Protein AF-A0A9X2ULJ0-F1 (afdb_monomer_lite)

Organism: NCBI:txid146919

Sequence (115 aa):
MASSVPSDTSVLFETDHGSAERTTQGRVRLRFEDTSWILASSDVPGLRDTTRSLASEVYHCERDCRWQLRVDGHPTVVLDSDEVLRLDALLDGAVTMLELDAILDGASISRPVVA

Structure (mmCIF, N/CA/C/O backbone):
data_AF-A0A9X2ULJ0-F1
#
_entry.id   AF-A0A9X2ULJ0-F1
#
loop_
_atom_site.group_PDB
_atom_site.id
_atom_site.type_symbol
_atom_site.label_atom_id
_atom_site.label_alt_id
_atom_site.label_comp_id
_atom_site.label_asym_id
_atom_site.label_entity_id
_atom_site.label_seq_id
_atom_site.pdbx_PDB_ins_code
_atom_site.Cartn_x
_atom_site.Cartn_y
_atom_site.Cartn_z
_atom_site.occupancy
_atom_site.B_iso_or_equiv
_atom_site.auth_seq_id
_atom_site.auth_comp_id
_atom_site.auth_asym_id
_atom_site.auth_atom_id
_atom_site.pdbx_PDB_model_num
ATOM 1 N N . MET A 1 1 ? -37.008 -11.023 5.855 1.00 38.50 1 MET A N 1
ATOM 2 C CA . MET A 1 1 ? -36.092 -10.170 6.635 1.00 38.50 1 MET A CA 1
ATOM 3 C C . MET A 1 1 ? -34.685 -10.474 6.164 1.00 38.50 1 MET A C 1
ATOM 5 O O . MET A 1 1 ? -34.201 -11.563 6.428 1.00 38.50 1 MET A O 1
ATOM 9 N N . ALA A 1 2 ? -34.087 -9.573 5.394 1.00 41.22 2 ALA A N 1
ATOM 10 C CA . ALA A 1 2 ? -32.661 -9.597 5.104 1.00 41.22 2 ALA A CA 1
ATOM 11 C C . ALA A 1 2 ? -32.093 -8.371 5.815 1.00 41.22 2 ALA A C 1
ATOM 13 O O . ALA A 1 2 ? -32.262 -7.250 5.344 1.00 41.22 2 ALA A O 1
ATOM 14 N N . SER A 1 3 ? -31.547 -8.570 7.014 1.00 35.75 3 SER A N 1
ATOM 15 C CA . SER A 1 3 ? -30.729 -7.542 7.646 1.00 35.75 3 SER A CA 1
ATOM 16 C C . SER A 1 3 ? -29.418 -7.513 6.881 1.00 35.75 3 SER A C 1
ATOM 18 O O . SER A 1 3 ? -28.553 -8.361 7.091 1.00 35.75 3 SER A O 1
ATOM 20 N N . SER A 1 4 ? -29.303 -6.571 5.952 1.00 39.91 4 SER A N 1
ATOM 21 C CA . SER A 1 4 ? -28.022 -6.167 5.392 1.00 39.91 4 SER A CA 1
ATOM 22 C C . SER A 1 4 ? -27.222 -5.563 6.542 1.00 39.91 4 SER A C 1
ATOM 24 O O . SER A 1 4 ? -27.424 -4.407 6.900 1.00 39.91 4 SER A O 1
ATOM 26 N N . VAL A 1 5 ? -26.382 -6.365 7.195 1.00 46.91 5 VAL A N 1
ATOM 27 C CA . VAL A 1 5 ? -25.322 -5.817 8.043 1.00 46.91 5 VAL A CA 1
ATOM 28 C C . VAL A 1 5 ? -24.433 -5.041 7.074 1.00 46.91 5 VAL A C 1
ATOM 30 O O . VAL A 1 5 ? -23.960 -5.661 6.112 1.00 46.91 5 VAL A O 1
ATOM 33 N N . PRO A 1 6 ? -24.251 -3.720 7.235 1.00 46.12 6 PRO A N 1
ATOM 34 C CA . PRO A 1 6 ? -23.300 -3.023 6.401 1.00 46.12 6 PRO A CA 1
ATOM 35 C C . PRO A 1 6 ? -21.963 -3.715 6.639 1.00 46.12 6 PRO A C 1
ATOM 37 O O . PRO A 1 6 ? -21.503 -3.869 7.772 1.00 46.12 6 PRO A O 1
ATOM 40 N N . SER A 1 7 ? -21.388 -4.262 5.573 1.00 46.41 7 SER A N 1
ATOM 41 C CA . SER A 1 7 ? -19.997 -4.683 5.613 1.00 46.41 7 SER A CA 1
ATOM 42 C C . SER A 1 7 ? -19.203 -3.385 5.634 1.00 46.41 7 SER A C 1
ATOM 44 O O . SER A 1 7 ? -18.786 -2.915 4.585 1.00 46.41 7 SER A O 1
ATOM 46 N N . ASP A 1 8 ? -19.108 -2.758 6.811 1.00 54.53 8 ASP A N 1
ATOM 47 C CA . ASP A 1 8 ? -18.423 -1.485 7.041 1.00 54.53 8 ASP A CA 1
ATOM 48 C C . ASP A 1 8 ? -16.910 -1.710 6.941 1.00 54.53 8 ASP A C 1
ATOM 50 O O . ASP A 1 8 ? -16.157 -1.654 7.913 1.00 54.53 8 ASP A O 1
ATOM 54 N N . THR A 1 9 ? -16.451 -2.044 5.740 1.00 63.72 9 THR A N 1
ATOM 55 C CA . THR A 1 9 ? -15.079 -1.800 5.330 1.00 63.72 9 THR A CA 1
ATOM 56 C C . THR A 1 9 ? -14.993 -0.334 4.944 1.00 63.72 9 THR A C 1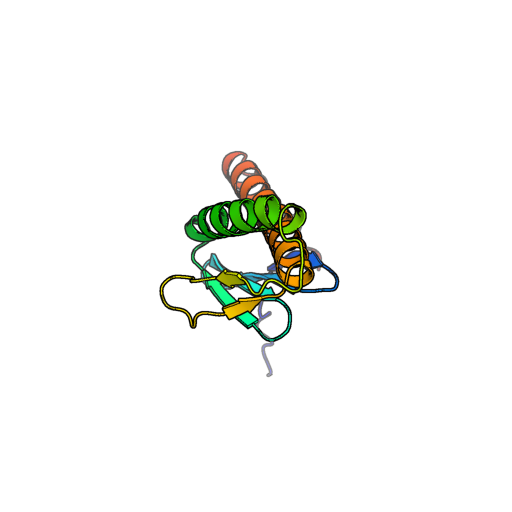
ATOM 58 O O . THR A 1 9 ? -15.531 0.073 3.917 1.00 63.72 9 THR A O 1
ATOM 61 N N . SER A 1 10 ? -14.364 0.471 5.797 1.00 83.56 10 SER A N 1
ATOM 62 C CA . SER A 1 10 ? -14.136 1.887 5.516 1.00 83.56 10 SER A CA 1
ATOM 63 C C . SER A 1 10 ? -12.880 2.014 4.663 1.00 83.56 10 SER A C 1
ATOM 65 O O . SER A 1 10 ? -11.797 1.605 5.089 1.00 83.56 10 SER A O 1
ATOM 67 N N . VAL A 1 11 ? -13.025 2.548 3.451 1.00 90.12 11 VAL A N 1
ATOM 68 C CA . VAL A 1 11 ? -11.882 2.872 2.593 1.00 90.12 11 VAL A CA 1
ATOM 69 C C . VAL A 1 11 ? -11.052 3.945 3.299 1.00 90.12 11 VAL A C 1
ATOM 71 O O . VAL A 1 11 ? -11.567 5.005 3.649 1.00 90.12 11 VAL A O 1
ATOM 74 N N . LEU A 1 12 ? -9.778 3.643 3.546 1.00 91.75 12 LEU A N 1
ATOM 75 C CA . LEU A 1 12 ? -8.810 4.596 4.083 1.00 91.75 12 LEU A CA 1
ATOM 76 C C . LEU A 1 12 ? -8.259 5.452 2.950 1.00 91.75 12 LEU A C 1
ATOM 78 O O . LEU A 1 12 ? -8.237 6.671 3.058 1.00 91.75 12 LEU A O 1
ATOM 82 N N . PHE A 1 13 ? -7.820 4.806 1.874 1.00 96.06 13 PHE A N 1
ATOM 83 C CA . PHE A 1 13 ? -7.201 5.455 0.728 1.00 96.06 13 PHE A CA 1
ATOM 84 C C . PHE A 1 13 ? -7.354 4.575 -0.515 1.00 96.06 13 PHE A C 1
ATOM 86 O O . PHE A 1 13 ? -7.365 3.349 -0.403 1.00 96.06 13 PHE A O 1
ATOM 93 N N . GLU A 1 14 ? -7.471 5.186 -1.689 1.00 96.69 14 GLU A N 1
ATOM 94 C CA . GLU A 1 14 ? -7.649 4.483 -2.960 1.00 96.69 14 GLU A CA 1
ATOM 95 C C . GLU A 1 14 ? -6.905 5.218 -4.077 1.00 96.69 14 GLU A C 1
ATOM 97 O O . GLU A 1 14 ? -6.821 6.448 -4.089 1.00 96.69 14 GLU A O 1
ATOM 102 N N . THR A 1 15 ? -6.350 4.442 -5.000 1.00 96.25 15 THR A N 1
ATOM 103 C CA . THR A 1 15 ? -5.709 4.890 -6.236 1.00 96.25 15 THR A CA 1
ATOM 104 C C . THR A 1 15 ? -6.243 4.057 -7.399 1.00 96.25 15 THR A C 1
ATOM 106 O O . THR A 1 15 ? -6.912 3.045 -7.194 1.00 96.25 15 THR A O 1
ATOM 109 N N . ASP A 1 16 ? -5.877 4.417 -8.629 1.00 95.62 16 ASP A N 1
ATOM 110 C CA . ASP A 1 16 ? -6.230 3.629 -9.819 1.00 95.62 16 ASP A CA 1
ATOM 111 C C . ASP A 1 16 ? -5.663 2.190 -9.798 1.00 95.62 16 ASP A C 1
ATOM 113 O O . ASP A 1 16 ? -6.119 1.339 -10.558 1.00 95.62 16 ASP A O 1
ATOM 117 N N . HIS A 1 17 ? -4.681 1.910 -8.931 1.00 95.25 17 HIS A N 1
ATOM 118 C CA . HIS A 1 17 ? -3.941 0.641 -8.877 1.00 95.25 17 HIS A CA 1
ATOM 119 C C . HIS A 1 17 ? -4.198 -0.177 -7.607 1.00 95.25 17 HIS A C 1
ATOM 121 O O . HIS A 1 17 ? -3.680 -1.287 -7.456 1.00 95.25 17 HIS A O 1
ATOM 127 N N . GLY A 1 18 ? -4.971 0.353 -6.660 1.00 97.00 18 GLY A N 1
ATOM 128 C CA . GLY A 1 18 ? -5.215 -0.350 -5.413 1.00 97.00 18 GLY A CA 1
ATOM 129 C C . GLY A 1 18 ? -5.946 0.459 -4.356 1.00 97.00 18 GLY A C 1
ATOM 130 O O . GLY A 1 18 ? -6.191 1.653 -4.493 1.00 97.00 18 GLY A O 1
ATOM 131 N N . SER A 1 19 ? -6.270 -0.215 -3.261 1.00 97.50 19 SER A N 1
ATOM 132 C CA . SER A 1 19 ? -6.996 0.357 -2.135 1.00 97.50 19 SER A CA 1
ATOM 133 C C . SER A 1 19 ? -6.423 -0.116 -0.805 1.00 97.50 19 SER A C 1
ATOM 135 O O . SER A 1 19 ? -5.909 -1.229 -0.668 1.00 97.50 19 SER A O 1
ATOM 137 N N . ALA A 1 20 ? -6.537 0.736 0.206 1.00 96.94 20 ALA A N 1
ATOM 138 C CA . ALA A 1 20 ? -6.350 0.390 1.601 1.00 96.94 20 ALA A CA 1
ATOM 139 C C . ALA A 1 20 ? -7.692 0.554 2.316 1.00 96.94 20 ALA A C 1
ATOM 141 O O . ALA A 1 20 ? -8.259 1.642 2.370 1.00 96.94 20 ALA A O 1
ATOM 142 N N . GLU A 1 21 ? -8.201 -0.530 2.885 1.00 95.62 21 GLU A N 1
ATOM 143 C CA . GLU A 1 21 ? -9.492 -0.577 3.566 1.00 95.62 21 GLU A CA 1
ATOM 144 C C . GLU A 1 21 ? -9.297 -1.012 5.014 1.00 95.62 21 GLU A C 1
ATOM 146 O O . GLU A 1 21 ? -8.599 -1.986 5.307 1.00 95.62 21 GLU A O 1
ATOM 151 N N . ARG A 1 22 ? -9.980 -0.349 5.943 1.00 92.12 22 ARG A N 1
ATOM 152 C CA . ARG A 1 22 ? -10.104 -0.851 7.305 1.00 92.12 22 ARG A CA 1
ATOM 153 C C . ARG A 1 22 ? -11.107 -1.995 7.311 1.00 92.12 22 ARG A C 1
ATOM 155 O O . ARG A 1 22 ? -12.251 -1.847 6.900 1.00 92.12 22 ARG A O 1
ATOM 162 N N . THR A 1 23 ? -10.678 -3.148 7.796 1.00 91.69 23 THR A N 1
ATOM 163 C CA . THR A 1 23 ? -11.551 -4.297 8.038 1.00 91.69 23 THR A CA 1
ATOM 164 C C . THR A 1 23 ? -12.352 -4.105 9.323 1.00 91.69 23 THR A C 1
ATOM 166 O O . THR A 1 23 ? -11.946 -3.368 10.223 1.00 91.69 23 THR A O 1
ATOM 169 N N . THR A 1 24 ? -13.436 -4.863 9.472 1.00 84.50 24 THR A N 1
ATOM 170 C CA . THR A 1 24 ? -14.255 -4.887 10.698 1.00 84.50 24 THR A CA 1
ATOM 171 C C . THR A 1 24 ? -13.479 -5.312 11.950 1.00 84.50 24 THR A C 1
ATOM 173 O O . THR A 1 24 ? -13.899 -5.025 13.065 1.00 84.50 24 THR A O 1
ATOM 176 N N . GLN A 1 25 ? -12.328 -5.971 11.783 1.00 85.56 25 GLN A N 1
ATOM 177 C CA . GLN A 1 25 ? -11.433 -6.380 12.870 1.00 85.56 25 GLN A CA 1
ATOM 178 C C . GLN A 1 25 ? -10.358 -5.327 13.194 1.00 85.56 25 GLN A C 1
ATOM 180 O O . GLN A 1 25 ? -9.422 -5.614 13.936 1.00 85.56 25 GLN A O 1
ATOM 185 N N . GLY A 1 26 ? -10.429 -4.130 12.602 1.00 86.06 26 GLY A N 1
ATOM 186 C CA . GLY A 1 26 ? -9.450 -3.058 12.808 1.00 86.06 26 GLY A CA 1
ATOM 187 C C . GLY A 1 26 ? -8.104 -3.272 12.106 1.00 86.06 26 GLY A C 1
ATOM 188 O O . GLY A 1 26 ? -7.201 -2.455 12.273 1.00 86.06 26 GLY A O 1
ATOM 189 N N . ARG A 1 27 ? -7.971 -4.344 11.312 1.00 94.44 27 ARG A N 1
ATOM 190 C CA . ARG A 1 27 ? -6.831 -4.605 10.417 1.00 94.44 27 ARG A CA 1
ATOM 191 C C . ARG A 1 27 ? -6.974 -3.822 9.118 1.00 94.44 27 ARG A C 1
ATOM 193 O O . ARG A 1 27 ? -8.089 -3.441 8.765 1.00 94.44 27 ARG A O 1
ATOM 200 N N . VAL A 1 28 ? -5.885 -3.668 8.378 1.00 95.81 28 VAL A N 1
ATOM 201 C CA . VAL A 1 28 ? -5.884 -3.039 7.055 1.00 95.81 28 VAL A CA 1
ATOM 202 C C . VAL A 1 28 ? -5.843 -4.121 5.987 1.00 95.81 28 VAL A C 1
ATOM 204 O O . VAL A 1 28 ? -4.923 -4.936 5.956 1.00 95.81 28 VAL A O 1
ATOM 207 N N . ARG A 1 29 ? -6.850 -4.140 5.115 1.00 96.56 29 ARG A N 1
ATOM 208 C CA . ARG A 1 29 ? -6.802 -4.877 3.858 1.00 96.56 29 ARG A CA 1
ATOM 209 C C . ARG A 1 29 ? -6.181 -3.962 2.812 1.00 96.56 29 ARG A C 1
ATOM 211 O O . ARG A 1 29 ? -6.776 -2.953 2.458 1.00 96.56 29 ARG A O 1
ATOM 218 N N . LEU A 1 30 ? -5.008 -4.336 2.327 1.00 96.62 30 LEU A N 1
ATOM 219 C CA . LEU A 1 30 ? -4.353 -3.696 1.196 1.00 96.62 30 LEU A CA 1
ATOM 220 C C . LEU A 1 30 ? -4.649 -4.530 -0.051 1.00 96.62 30 LEU A C 1
ATOM 222 O O . LEU A 1 30 ? -4.437 -5.745 -0.043 1.00 96.62 30 LEU A O 1
ATOM 226 N N . ARG A 1 31 ? -5.173 -3.903 -1.097 1.00 96.69 31 ARG A N 1
ATOM 227 C CA . ARG A 1 31 ? -5.358 -4.491 -2.425 1.00 96.69 31 ARG A CA 1
ATOM 228 C C . ARG A 1 31 ? -4.480 -3.717 -3.389 1.00 96.69 31 ARG A C 1
ATOM 230 O O . ARG A 1 31 ? -4.527 -2.493 -3.389 1.00 96.69 31 ARG A O 1
ATOM 237 N N . PHE A 1 32 ? -3.687 -4.420 -4.177 1.00 96.50 32 PHE A N 1
ATOM 238 C CA . PHE A 1 32 ? -2.797 -3.824 -5.160 1.00 96.50 32 PHE A CA 1
ATOM 239 C C . PHE A 1 32 ? -2.724 -4.752 -6.364 1.00 96.50 32 PHE A C 1
ATOM 241 O O . PHE A 1 32 ? -2.219 -5.870 -6.236 1.00 96.50 32 PHE A O 1
ATOM 248 N N . GLU A 1 33 ? -3.266 -4.307 -7.497 1.00 91.94 33 GLU A N 1
ATOM 249 C CA . GLU A 1 33 ? -3.458 -5.148 -8.684 1.00 91.94 33 GLU A CA 1
ATOM 250 C C . GLU A 1 33 ? -4.126 -6.495 -8.290 1.00 91.94 33 GLU A C 1
ATOM 252 O O . GLU A 1 33 ? -5.154 -6.511 -7.602 1.00 91.94 33 GLU A O 1
ATOM 257 N N . ASP A 1 34 ? -3.524 -7.637 -8.640 1.00 89.44 34 ASP A N 1
ATOM 258 C CA . ASP A 1 34 ? -4.012 -8.982 -8.288 1.00 89.44 34 ASP A CA 1
ATOM 259 C C . ASP A 1 34 ? -3.626 -9.449 -6.868 1.00 89.44 34 ASP A C 1
ATOM 261 O O . ASP A 1 34 ? -3.954 -10.565 -6.449 1.00 89.44 34 ASP A O 1
ATOM 265 N N . THR A 1 35 ? -2.918 -8.618 -6.101 1.00 93.06 35 THR A N 1
ATOM 266 C CA . THR A 1 35 ? -2.420 -8.963 -4.767 1.00 93.06 35 THR A CA 1
ATOM 267 C C . THR A 1 35 ? -3.313 -8.397 -3.668 1.00 93.06 35 THR A C 1
ATOM 269 O O . THR A 1 35 ? -3.804 -7.271 -3.739 1.00 93.06 35 THR A O 1
ATOM 272 N N . SER A 1 36 ? -3.492 -9.167 -2.591 1.00 94.12 36 SER A N 1
ATOM 273 C CA . SER A 1 36 ? -4.115 -8.664 -1.371 1.00 94.12 36 SER A CA 1
ATOM 274 C C . SER A 1 36 ? -3.379 -9.120 -0.116 1.00 94.12 36 SER A C 1
ATOM 276 O O . SER A 1 36 ? -3.040 -10.294 0.032 1.00 94.12 36 SER A O 1
ATOM 278 N N . TRP A 1 37 ? -3.188 -8.182 0.809 1.00 95.44 37 TRP A N 1
ATOM 279 C CA . TRP A 1 37 ? -2.630 -8.415 2.136 1.00 95.44 37 TRP A CA 1
ATOM 280 C C . TRP A 1 37 ? -3.627 -7.996 3.210 1.00 95.44 37 TRP A C 1
ATOM 282 O O . TRP A 1 37 ? -4.360 -7.020 3.045 1.00 95.44 37 TRP A O 1
ATOM 292 N N . ILE A 1 38 ? -3.637 -8.706 4.337 1.00 96.00 38 ILE A N 1
ATOM 293 C CA . ILE A 1 38 ? -4.373 -8.285 5.533 1.00 96.00 38 ILE A CA 1
ATOM 294 C C . ILE A 1 38 ? -3.361 -8.085 6.658 1.00 96.00 38 ILE A C 1
ATOM 296 O O . ILE A 1 38 ? -2.874 -9.035 7.270 1.00 96.00 38 ILE A O 1
ATOM 300 N N . LEU A 1 39 ? -3.065 -6.829 6.964 1.00 95.50 39 LEU A N 1
ATOM 301 C CA . LEU A 1 39 ? -1.986 -6.417 7.860 1.00 95.50 39 LEU A CA 1
ATOM 302 C C . LEU A 1 39 ? -2.552 -5.829 9.148 1.00 95.50 39 LEU A C 1
ATOM 304 O O . LEU A 1 39 ? -3.668 -5.303 9.158 1.00 95.50 39 LEU A O 1
ATOM 308 N N . ALA A 1 40 ? -1.818 -5.927 10.257 1.00 94.56 40 ALA A N 1
ATOM 309 C CA . ALA A 1 40 ? -2.136 -5.058 11.381 1.00 94.56 40 ALA A CA 1
ATOM 310 C C . ALA A 1 40 ? -1.832 -3.610 10.973 1.00 94.56 40 ALA A C 1
ATOM 312 O O . ALA A 1 40 ? -0.907 -3.357 10.203 1.00 94.56 40 ALA A O 1
ATOM 313 N N . SER A 1 41 ? -2.593 -2.647 11.492 1.00 93.06 41 SER A N 1
ATOM 314 C CA . SER A 1 41 ? -2.370 -1.225 11.189 1.00 93.06 41 SER A CA 1
ATOM 315 C C . SER A 1 41 ? -0.954 -0.764 11.565 1.00 93.06 41 SER A C 1
ATOM 317 O O . SER A 1 41 ? -0.409 0.119 10.914 1.00 93.06 41 SER A O 1
ATOM 319 N N . SER A 1 42 ? -0.341 -1.405 12.568 1.00 92.62 42 SER A N 1
ATOM 320 C CA . SER A 1 42 ? 1.052 -1.194 12.984 1.00 92.62 42 SER A CA 1
ATOM 321 C C . SER A 1 42 ? 2.094 -1.652 11.965 1.00 92.62 42 SER A C 1
ATOM 323 O O . SER A 1 42 ? 3.222 -1.174 12.008 1.00 92.62 42 SER A O 1
ATOM 325 N N . ASP A 1 43 ? 1.735 -2.570 11.069 1.00 94.69 43 ASP A N 1
ATOM 326 C CA . ASP A 1 43 ? 2.681 -3.209 10.148 1.00 94.69 43 ASP A CA 1
ATOM 327 C C . ASP A 1 43 ? 2.718 -2.484 8.793 1.00 94.69 43 ASP A C 1
ATOM 329 O O . ASP A 1 43 ? 3.687 -2.601 8.043 1.00 94.69 43 ASP A O 1
ATOM 333 N N . VAL A 1 44 ? 1.680 -1.694 8.483 1.00 95.56 44 VAL A N 1
ATOM 334 C CA . VAL A 1 44 ? 1.584 -0.909 7.241 1.00 95.56 44 VAL A CA 1
ATOM 335 C C . VAL A 1 44 ? 2.745 0.093 7.098 1.00 95.56 44 VAL A C 1
ATOM 337 O O . VAL A 1 44 ? 3.329 0.140 6.014 1.00 95.56 44 VAL A O 1
ATOM 340 N N . PRO A 1 45 ? 3.169 0.834 8.148 1.00 95.62 45 PRO A N 1
ATOM 341 C CA . PRO A 1 45 ? 4.357 1.688 8.069 1.00 95.62 45 PRO A CA 1
ATOM 342 C C . PRO A 1 45 ? 5.646 0.926 7.736 1.00 95.62 45 PRO A C 1
ATOM 344 O O . PRO A 1 45 ? 6.431 1.395 6.920 1.00 95.62 45 PRO A O 1
ATOM 347 N N . GLY A 1 46 ? 5.848 -0.272 8.295 1.00 94.75 46 GLY A N 1
ATOM 348 C CA . GLY A 1 46 ? 7.032 -1.087 7.992 1.00 94.75 46 GLY A CA 1
ATOM 349 C C . GLY A 1 46 ? 7.054 -1.584 6.541 1.00 94.75 46 GLY A C 1
ATOM 350 O O . GLY A 1 46 ? 8.106 -1.614 5.894 1.00 94.75 46 GLY A O 1
ATOM 351 N N . LEU A 1 47 ? 5.880 -1.915 5.993 1.00 95.31 47 LEU A N 1
ATOM 352 C CA . LEU A 1 47 ? 5.737 -2.245 4.576 1.00 95.31 47 LEU A CA 1
ATOM 353 C C . LEU A 1 47 ? 6.017 -1.031 3.675 1.00 95.31 47 LEU A C 1
ATOM 355 O O . LEU A 1 47 ? 6.698 -1.174 2.656 1.00 95.31 47 LEU A O 1
ATOM 359 N N . ARG A 1 48 ? 5.549 0.163 4.066 1.00 95.69 48 ARG A N 1
ATOM 360 C CA . ARG A 1 48 ? 5.883 1.425 3.387 1.00 95.69 48 ARG A CA 1
ATOM 361 C C . ARG A 1 48 ? 7.384 1.671 3.401 1.00 95.69 48 ARG A C 1
ATOM 363 O O . ARG A 1 48 ? 7.943 1.936 2.350 1.00 95.69 48 ARG A O 1
ATOM 370 N N . ASP A 1 49 ? 8.051 1.529 4.543 1.00 95.25 49 ASP A N 1
ATOM 371 C CA . ASP A 1 49 ? 9.500 1.735 4.639 1.00 95.25 49 ASP A CA 1
ATOM 372 C C . ASP A 1 49 ? 10.275 0.813 3.695 1.00 95.25 49 ASP A C 1
ATOM 374 O O . ASP A 1 49 ? 11.158 1.269 2.969 1.00 95.25 49 ASP A O 1
ATOM 378 N N . THR A 1 50 ? 9.890 -0.463 3.651 1.00 93.94 50 THR A N 1
ATOM 379 C CA . THR A 1 50 ? 10.482 -1.448 2.737 1.00 93.94 50 THR A CA 1
ATOM 380 C C . THR A 1 50 ? 10.260 -1.056 1.276 1.00 93.94 50 THR A C 1
ATOM 382 O O . THR A 1 50 ? 11.199 -1.064 0.482 1.00 93.94 50 THR A O 1
ATOM 385 N N . THR A 1 51 ? 9.032 -0.682 0.915 1.00 94.38 51 THR A N 1
ATOM 386 C CA . THR A 1 51 ? 8.679 -0.316 -0.466 1.00 94.38 51 THR A CA 1
ATOM 387 C C . THR A 1 51 ? 9.349 0.989 -0.886 1.00 94.38 51 THR A C 1
ATOM 389 O O . THR A 1 51 ? 9.882 1.064 -1.988 1.00 94.38 51 THR A O 1
ATOM 392 N N . ARG A 1 52 ? 9.446 1.971 0.012 1.00 94.62 52 ARG A N 1
ATOM 393 C CA . ARG A 1 52 ? 10.154 3.236 -0.202 1.00 94.62 52 ARG A CA 1
ATOM 394 C C . ARG A 1 52 ? 11.639 3.022 -0.473 1.00 94.62 52 ARG A C 1
ATOM 396 O O . ARG A 1 52 ? 12.199 3.666 -1.357 1.00 94.62 52 ARG A O 1
ATOM 403 N N . SER A 1 53 ? 12.282 2.109 0.259 1.00 92.81 53 SER A N 1
ATOM 404 C CA . SER A 1 53 ? 13.666 1.716 -0.026 1.00 92.81 53 SER A CA 1
ATOM 405 C C . SER A 1 53 ? 13.811 1.062 -1.400 1.00 92.81 53 SER A C 1
ATOM 407 O O . SER A 1 53 ? 14.802 1.303 -2.075 1.00 92.81 53 SER A O 1
ATOM 409 N N . LEU A 1 54 ? 12.837 0.269 -1.855 1.00 92.00 54 LEU A N 1
ATOM 410 C CA . LEU A 1 54 ? 12.850 -0.259 -3.224 1.00 92.00 54 LEU A CA 1
ATOM 411 C C . LEU A 1 54 ? 12.628 0.856 -4.257 1.00 92.00 54 LEU A C 1
ATOM 413 O O . LEU A 1 54 ? 13.346 0.923 -5.250 1.00 92.00 54 LEU A O 1
ATOM 417 N N . ALA A 1 55 ? 11.687 1.767 -4.005 1.00 92.19 55 ALA A N 1
ATOM 418 C CA . ALA A 1 55 ? 11.362 2.889 -4.881 1.00 92.19 55 ALA A CA 1
ATOM 419 C C . ALA A 1 55 ? 12.557 3.832 -5.108 1.00 92.19 55 ALA A C 1
ATOM 421 O O . ALA A 1 55 ? 12.735 4.335 -6.217 1.00 92.19 55 ALA A O 1
ATOM 422 N N . SER A 1 56 ? 13.423 4.042 -4.107 1.00 91.50 56 SER A N 1
ATOM 423 C CA . SER A 1 56 ? 14.657 4.818 -4.301 1.00 91.50 56 SER A CA 1
ATOM 424 C C . SER A 1 56 ? 15.669 4.121 -5.216 1.00 91.50 56 SER A C 1
ATOM 426 O O . SER A 1 56 ? 16.421 4.790 -5.925 1.00 91.50 56 SER A O 1
ATOM 428 N N . GLU A 1 57 ? 15.674 2.789 -5.241 1.00 91.19 57 GLU A N 1
ATOM 429 C CA . GLU A 1 57 ? 16.567 1.993 -6.089 1.00 91.19 57 GLU A CA 1
ATOM 430 C C . GLU A 1 57 ? 16.040 1.838 -7.522 1.00 91.19 57 GLU A C 1
ATOM 432 O O . GLU A 1 57 ? 16.831 1.660 -8.448 1.00 91.19 57 GLU A O 1
ATOM 437 N N . VAL A 1 58 ? 14.726 1.973 -7.739 1.00 91.38 58 VAL A N 1
ATOM 438 C CA . VAL A 1 58 ? 14.099 1.885 -9.069 1.00 91.38 58 VAL A CA 1
ATOM 439 C C . VAL A 1 58 ? 14.768 2.814 -10.085 1.00 91.38 58 VAL A C 1
ATOM 441 O O . VAL A 1 58 ? 15.084 2.378 -11.191 1.00 91.38 58 VAL A O 1
ATOM 444 N N . TYR A 1 59 ? 15.055 4.062 -9.705 1.00 82.06 59 TYR A N 1
ATOM 445 C CA . TYR A 1 59 ? 15.689 5.047 -10.593 1.00 82.06 59 TYR A CA 1
ATOM 446 C C . TYR A 1 59 ? 17.152 4.738 -10.934 1.00 82.06 59 TYR A C 1
ATOM 448 O O . TYR A 1 59 ? 17.698 5.316 -11.872 1.00 82.06 59 TYR A O 1
ATOM 456 N N . HIS A 1 60 ? 17.785 3.835 -10.186 1.00 87.31 60 HIS A N 1
ATOM 457 C CA . HIS A 1 60 ? 19.160 3.393 -10.409 1.00 87.31 60 HIS A CA 1
ATOM 458 C C . HIS A 1 60 ? 19.228 2.103 -11.239 1.00 87.31 60 HIS A C 1
ATOM 460 O O . HIS A 1 60 ? 20.317 1.650 -11.590 1.00 87.31 60 HIS A O 1
ATOM 466 N N . CYS A 1 61 ? 18.082 1.508 -11.579 1.00 85.56 61 CY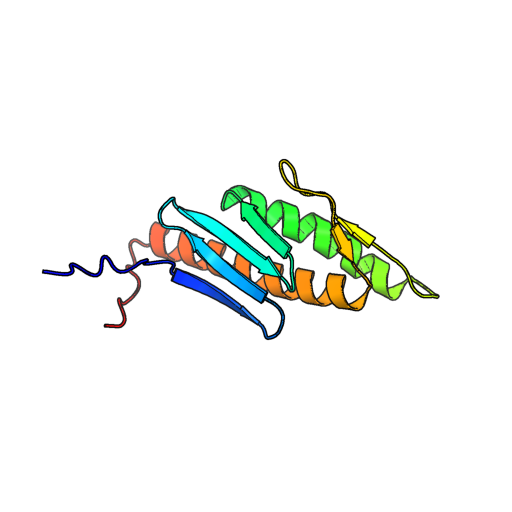S A N 1
ATOM 467 C CA . CYS A 1 61 ? 18.035 0.339 -12.438 1.00 85.56 61 CYS A CA 1
ATOM 468 C C . CYS A 1 61 ? 18.148 0.729 -13.917 1.00 85.56 61 CYS A C 1
ATOM 470 O O . CYS A 1 61 ? 17.285 1.411 -14.466 1.00 85.56 61 CYS A O 1
ATOM 472 N N . GLU A 1 62 ? 19.188 0.238 -14.592 1.00 76.56 62 GLU A N 1
ATOM 473 C CA . GLU A 1 62 ? 19.426 0.554 -16.004 1.00 76.56 62 GLU A CA 1
ATOM 474 C C . GLU A 1 62 ? 18.546 -0.254 -16.980 1.00 76.56 62 GLU A C 1
ATOM 476 O O . GLU A 1 62 ? 18.327 0.213 -18.100 1.00 76.56 62 GLU A O 1
ATOM 481 N N . ARG A 1 63 ? 18.041 -1.447 -16.599 1.00 78.38 63 ARG A N 1
ATOM 482 C CA . ARG A 1 63 ? 17.136 -2.289 -17.423 1.00 78.38 63 ARG A CA 1
ATOM 483 C C . ARG A 1 63 ? 16.259 -3.247 -16.606 1.00 78.38 63 ARG A C 1
ATOM 485 O O . ARG A 1 63 ? 16.794 -4.004 -15.803 1.00 78.38 63 ARG A O 1
ATOM 492 N N . ASP A 1 64 ? 14.954 -3.264 -16.905 1.00 80.56 64 ASP A N 1
ATOM 493 C CA . ASP A 1 64 ? 13.932 -4.286 -16.582 1.00 80.56 64 ASP A CA 1
ATOM 494 C C . ASP A 1 64 ? 14.084 -5.017 -15.233 1.00 80.56 64 ASP A C 1
ATOM 496 O O . ASP A 1 64 ? 13.957 -6.244 -15.146 1.00 80.56 64 ASP A O 1
ATOM 500 N N . CYS A 1 65 ? 14.357 -4.275 -14.156 1.00 89.56 65 CYS A N 1
ATOM 501 C CA . CYS A 1 65 ? 14.478 -4.871 -12.832 1.00 89.56 65 CYS A CA 1
ATOM 502 C C . CYS A 1 65 ? 13.154 -5.481 -12.367 1.00 89.56 65 CYS A C 1
ATOM 504 O O . CYS A 1 65 ? 12.070 -4.929 -12.561 1.00 89.56 65 CYS A O 1
ATOM 506 N N . ARG A 1 66 ? 13.275 -6.628 -11.693 1.00 93.94 66 ARG A N 1
ATOM 507 C CA . ARG A 1 66 ? 12.186 -7.270 -10.959 1.00 93.94 66 ARG A CA 1
ATOM 508 C C . ARG A 1 66 ? 12.5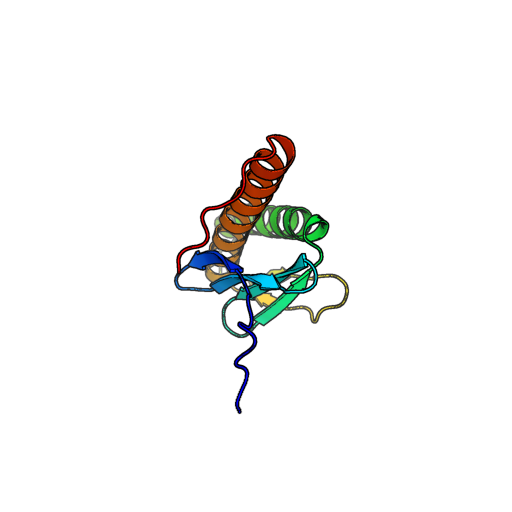18 -7.242 -9.475 1.00 93.94 66 ARG A C 1
ATOM 510 O O . ARG A 1 66 ? 13.580 -7.702 -9.057 1.00 93.94 66 ARG A O 1
ATOM 517 N N . TRP A 1 67 ? 11.589 -6.728 -8.690 1.00 93.88 67 TRP A N 1
ATOM 518 C CA . TRP A 1 67 ? 11.749 -6.443 -7.275 1.00 93.88 67 TRP A CA 1
ATOM 519 C C . TRP A 1 67 ? 10.951 -7.453 -6.465 1.00 93.88 67 TRP A C 1
ATOM 521 O O . TRP A 1 67 ? 9.745 -7.604 -6.649 1.00 93.88 67 TRP A O 1
ATOM 531 N N . GLN A 1 68 ? 11.629 -8.185 -5.584 1.00 93.56 68 GLN A N 1
ATOM 532 C CA . GLN A 1 68 ? 10.962 -9.135 -4.699 1.00 93.56 68 GLN A CA 1
ATOM 533 C C . GLN A 1 68 ? 10.553 -8.432 -3.413 1.00 93.56 68 GLN A C 1
ATOM 535 O O . GLN A 1 68 ? 11.413 -7.994 -2.649 1.00 93.56 68 GLN A O 1
ATOM 540 N N . LEU A 1 69 ? 9.253 -8.392 -3.146 1.00 93.62 69 LEU A N 1
ATOM 541 C CA . LEU A 1 69 ? 8.706 -7.883 -1.900 1.00 93.62 69 LEU A CA 1
ATOM 542 C C . LEU A 1 69 ? 8.228 -9.052 -1.042 1.00 93.62 69 LEU A C 1
ATOM 544 O O . LEU A 1 69 ? 7.445 -9.901 -1.477 1.00 93.62 69 LEU A O 1
ATOM 548 N N . ARG A 1 70 ? 8.728 -9.097 0.193 1.00 92.50 70 ARG A N 1
ATOM 549 C CA . ARG A 1 70 ? 8.353 -10.094 1.194 1.00 92.50 70 ARG A CA 1
ATOM 550 C C . ARG A 1 70 ? 7.574 -9.405 2.294 1.00 92.50 70 ARG A C 1
ATOM 552 O O . ARG A 1 70 ? 8.042 -8.423 2.859 1.00 92.50 70 ARG A O 1
ATOM 559 N N . VAL A 1 71 ? 6.404 -9.951 2.585 1.00 90.69 71 VAL A N 1
ATOM 560 C CA . VAL A 1 71 ? 5.536 -9.491 3.663 1.00 90.69 71 VAL A CA 1
ATOM 561 C C . VAL A 1 71 ? 5.290 -10.685 4.566 1.00 90.69 71 VAL A C 1
ATOM 563 O O . VAL A 1 71 ? 4.875 -11.744 4.090 1.00 90.69 71 VAL A O 1
ATOM 566 N N . ASP A 1 72 ? 5.573 -10.539 5.857 1.00 87.94 72 ASP A N 1
ATOM 567 C CA . ASP A 1 72 ? 5.472 -11.652 6.795 1.00 87.94 72 ASP A CA 1
ATOM 568 C C . ASP A 1 72 ? 4.061 -12.256 6.796 1.00 87.94 72 ASP A C 1
ATOM 570 O O . ASP A 1 72 ? 3.043 -11.558 6.771 1.00 87.94 72 ASP A O 1
ATOM 574 N N . GLY A 1 73 ? 4.000 -13.589 6.769 1.00 88.31 73 GLY A N 1
ATOM 575 C CA . GLY A 1 73 ? 2.743 -14.337 6.703 1.00 88.31 73 GLY A CA 1
ATOM 576 C C . GLY A 1 73 ? 2.038 -14.319 5.341 1.00 88.31 73 GLY A C 1
ATOM 577 O O . GLY A 1 73 ? 0.933 -14.851 5.247 1.00 88.31 73 GLY A O 1
ATOM 578 N N . HIS A 1 74 ? 2.650 -13.754 4.295 1.00 90.81 74 HIS A N 1
ATOM 579 C CA . HIS A 1 74 ? 2.067 -13.667 2.955 1.00 90.81 74 HIS A CA 1
ATOM 580 C C . HIS A 1 74 ? 3.021 -14.208 1.876 1.00 90.81 74 HIS A C 1
ATOM 582 O O . HIS A 1 74 ? 4.234 -14.282 2.094 1.00 90.81 74 HIS A O 1
ATOM 588 N N . PRO A 1 75 ? 2.499 -14.604 0.700 1.00 90.75 75 PRO A N 1
ATOM 589 C CA . PRO A 1 75 ? 3.338 -14.980 -0.431 1.00 90.75 75 PRO A CA 1
ATOM 590 C C . PRO A 1 75 ? 4.272 -13.840 -0.851 1.00 90.75 75 PRO A C 1
ATOM 592 O O . PRO A 1 75 ? 3.883 -12.672 -0.855 1.00 90.75 75 PRO A O 1
ATOM 595 N N . THR A 1 76 ? 5.495 -14.194 -1.247 1.00 92.56 76 THR A N 1
ATOM 596 C CA . THR A 1 76 ? 6.411 -13.259 -1.912 1.00 92.56 76 THR A CA 1
ATOM 597 C C . THR A 1 76 ? 5.792 -12.798 -3.224 1.00 92.56 76 THR A C 1
ATOM 599 O O . THR A 1 76 ? 5.357 -13.634 -4.019 1.00 92.56 76 THR A O 1
ATOM 602 N N . VAL A 1 77 ? 5.826 -11.494 -3.480 1.00 94.44 77 VAL A N 1
ATOM 603 C CA . VAL A 1 77 ? 5.412 -10.922 -4.764 1.00 94.44 77 VAL A CA 1
ATOM 604 C C . VAL A 1 77 ? 6.611 -10.392 -5.531 1.00 94.44 77 VAL A C 1
ATOM 606 O O . VAL A 1 77 ? 7.629 -10.017 -4.946 1.00 94.44 77 VAL A O 1
ATOM 609 N N . VAL A 1 78 ? 6.497 -10.404 -6.855 1.00 95.06 78 VAL A N 1
ATOM 610 C CA . VAL A 1 78 ? 7.533 -9.909 -7.759 1.00 95.06 78 VAL A CA 1
ATOM 611 C C . VAL A 1 78 ? 6.944 -8.772 -8.568 1.00 95.06 78 VAL A C 1
ATOM 613 O O . VAL A 1 78 ? 6.074 -9.019 -9.397 1.00 95.06 78 VAL A O 1
ATOM 616 N N . LEU A 1 79 ? 7.468 -7.573 -8.362 1.00 95.00 79 LEU A N 1
ATOM 617 C CA . LEU A 1 79 ? 6.993 -6.334 -8.963 1.00 95.00 79 LEU A CA 1
ATOM 618 C C . LEU A 1 79 ? 7.983 -5.853 -10.032 1.00 95.00 79 LEU A C 1
ATOM 620 O O . LEU A 1 79 ? 9.188 -6.082 -9.904 1.00 95.00 79 LEU A O 1
ATOM 624 N N . ASP A 1 80 ? 7.516 -5.204 -11.088 1.00 94.69 80 ASP A N 1
ATOM 625 C CA . ASP A 1 80 ? 8.355 -4.310 -11.883 1.00 94.69 80 ASP A CA 1
ATOM 626 C C . ASP A 1 80 ? 8.546 -2.952 -11.192 1.00 94.69 80 ASP A C 1
ATOM 628 O O . ASP A 1 80 ? 8.029 -2.680 -10.107 1.00 94.69 80 ASP A O 1
ATOM 632 N N . SER A 1 81 ? 9.380 -2.117 -11.801 1.00 94.75 81 SER A N 1
ATOM 633 C CA . SER A 1 81 ? 9.702 -0.787 -11.297 1.00 94.75 81 SER A CA 1
ATOM 634 C C . SER A 1 81 ? 8.485 0.138 -11.178 1.00 94.75 81 SER A C 1
ATOM 636 O O . SER A 1 81 ? 8.396 0.881 -10.202 1.00 94.75 81 SER A O 1
ATOM 638 N N . ASP A 1 82 ? 7.539 0.084 -12.118 1.00 94.38 82 ASP A N 1
ATOM 639 C CA . ASP A 1 82 ? 6.334 0.919 -12.074 1.00 94.38 82 ASP A CA 1
ATOM 640 C C . ASP A 1 82 ? 5.395 0.442 -10.962 1.00 94.38 82 ASP A C 1
ATOM 642 O O . ASP A 1 82 ? 4.844 1.250 -10.213 1.00 94.38 82 ASP A O 1
ATOM 646 N N . GLU A 1 83 ? 5.247 -0.874 -10.811 1.00 96.12 83 GLU A N 1
ATOM 647 C CA . GLU A 1 83 ? 4.489 -1.509 -9.737 1.00 96.12 83 GLU A CA 1
ATOM 648 C C . GLU A 1 83 ? 5.056 -1.141 -8.356 1.00 96.12 83 GLU A C 1
ATOM 650 O O . GLU A 1 83 ? 4.287 -0.839 -7.444 1.00 96.12 83 GLU A O 1
ATOM 655 N N . VAL A 1 84 ? 6.385 -1.078 -8.193 1.00 96.06 84 VAL A N 1
ATOM 656 C CA . VAL A 1 84 ? 7.013 -0.600 -6.945 1.00 96.06 84 VAL A CA 1
ATOM 657 C C . VAL A 1 84 ? 6.624 0.848 -6.644 1.00 96.06 84 VAL A C 1
ATOM 659 O O . VAL A 1 84 ? 6.224 1.142 -5.519 1.00 96.06 84 VAL A O 1
ATOM 662 N N . LEU A 1 85 ? 6.706 1.750 -7.628 1.00 95.56 85 LEU A N 1
ATOM 663 C CA . LEU A 1 85 ? 6.371 3.167 -7.432 1.00 95.56 85 LEU A CA 1
ATOM 664 C C . LEU A 1 85 ? 4.882 3.369 -7.108 1.00 95.56 85 LEU A C 1
ATOM 666 O O . LEU A 1 85 ? 4.534 4.178 -6.247 1.00 95.56 85 LEU A O 1
ATOM 670 N N . ARG A 1 86 ? 3.993 2.616 -7.763 1.00 97.25 86 ARG A N 1
ATOM 671 C CA . ARG A 1 86 ? 2.546 2.661 -7.495 1.00 97.25 86 ARG A CA 1
ATOM 672 C C . ARG A 1 86 ? 2.211 2.114 -6.112 1.00 97.25 86 ARG A C 1
ATOM 674 O O . ARG A 1 86 ? 1.368 2.688 -5.422 1.00 97.25 86 ARG A O 1
ATOM 681 N N . LEU A 1 87 ? 2.872 1.034 -5.695 1.00 97.25 87 LEU A N 1
ATOM 682 C CA . LEU A 1 87 ? 2.695 0.471 -4.361 1.00 97.25 87 LEU A CA 1
ATOM 683 C C . LEU A 1 87 ? 3.202 1.431 -3.278 1.00 97.25 87 LEU A C 1
ATOM 685 O O . LEU A 1 87 ? 2.522 1.598 -2.268 1.00 97.25 87 LEU A O 1
ATOM 689 N N . ASP A 1 88 ? 4.344 2.093 -3.494 1.00 96.69 88 ASP A N 1
ATOM 690 C CA . ASP A 1 88 ? 4.869 3.112 -2.576 1.00 96.69 88 ASP A CA 1
ATOM 691 C C . ASP A 1 88 ? 3.866 4.258 -2.388 1.00 96.69 88 ASP A C 1
ATOM 693 O O . ASP A 1 88 ? 3.518 4.590 -1.258 1.00 96.69 88 ASP A O 1
ATOM 697 N N . ALA A 1 89 ? 3.303 4.785 -3.481 1.00 96.81 89 ALA A N 1
ATOM 698 C CA . ALA A 1 89 ? 2.294 5.843 -3.429 1.00 96.81 89 ALA A CA 1
ATOM 699 C C . ALA A 1 89 ? 0.997 5.409 -2.716 1.00 96.81 89 ALA A C 1
ATOM 701 O O . ALA A 1 89 ? 0.416 6.176 -1.945 1.00 96.81 89 ALA A O 1
ATOM 702 N N . LEU A 1 90 ? 0.539 4.171 -2.940 1.00 97.94 90 LEU A N 1
ATOM 703 C CA . LEU A 1 90 ? -0.621 3.617 -2.236 1.00 97.94 90 LEU A CA 1
ATOM 704 C C . LEU A 1 90 ? -0.356 3.502 -0.726 1.00 97.94 90 LEU A C 1
ATOM 706 O O . LEU A 1 90 ? -1.209 3.866 0.086 1.00 97.94 90 LEU A O 1
ATOM 710 N N . LEU A 1 91 ? 0.825 3.006 -0.348 1.00 97.56 91 LEU A N 1
ATOM 711 C CA . LEU A 1 91 ? 1.241 2.852 1.045 1.00 97.56 91 LEU A CA 1
ATOM 712 C C . LEU A 1 91 ? 1.469 4.199 1.736 1.00 97.56 91 LEU A C 1
ATOM 714 O O . LEU A 1 91 ? 1.149 4.328 2.915 1.00 97.56 91 LEU A O 1
ATOM 718 N N . ASP A 1 92 ? 1.980 5.196 1.017 1.00 97.31 92 ASP A N 1
ATOM 719 C CA . ASP A 1 92 ? 2.128 6.570 1.491 1.00 97.31 92 ASP A CA 1
ATOM 720 C C . ASP A 1 92 ? 0.781 7.138 1.945 1.00 97.31 92 ASP A C 1
ATOM 722 O O . ASP A 1 92 ? 0.608 7.454 3.125 1.00 97.31 92 ASP A O 1
ATOM 726 N N . GLY A 1 93 ? -0.213 7.137 1.051 1.00 96.94 93 GLY A N 1
ATOM 727 C CA . GLY A 1 93 ? -1.554 7.619 1.375 1.00 96.94 93 GL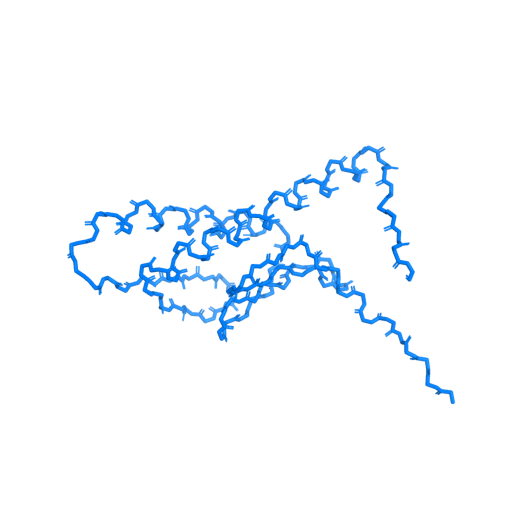Y A CA 1
ATOM 728 C C . GLY A 1 93 ? -2.243 6.787 2.460 1.00 96.94 93 GLY A C 1
ATOM 729 O O . GLY A 1 93 ? -2.868 7.346 3.363 1.00 96.94 93 GLY A O 1
ATOM 730 N N . ALA A 1 94 ? -2.079 5.461 2.446 1.00 96.88 94 ALA A N 1
ATOM 731 C CA . ALA A 1 94 ? -2.622 4.594 3.490 1.00 96.88 94 ALA A CA 1
ATOM 732 C C . ALA A 1 94 ? -2.043 4.922 4.878 1.00 96.88 94 ALA A C 1
ATOM 734 O O . ALA A 1 94 ? -2.799 5.035 5.844 1.00 96.88 94 ALA A O 1
ATOM 735 N N . VAL A 1 95 ? -0.722 5.111 4.990 1.00 97.12 95 VAL A N 1
ATOM 736 C CA . VAL A 1 95 ? -0.068 5.484 6.254 1.00 97.12 95 VAL A CA 1
ATOM 737 C C . VAL A 1 95 ? -0.511 6.871 6.707 1.00 97.12 95 VAL A C 1
ATOM 739 O O . VAL A 1 95 ? -0.884 7.021 7.868 1.00 97.12 95 VAL A O 1
ATOM 742 N N . THR A 1 96 ? -0.574 7.857 5.809 1.00 96.88 96 THR A N 1
ATOM 743 C CA . THR A 1 96 ? -1.088 9.196 6.144 1.00 96.88 96 THR A CA 1
ATOM 744 C C . THR A 1 96 ? -2.510 9.140 6.701 1.00 96.88 96 THR A C 1
ATOM 746 O O . THR A 1 96 ? -2.821 9.813 7.683 1.00 96.88 96 THR A O 1
ATOM 749 N N . MET A 1 97 ? -3.380 8.306 6.129 1.00 95.12 97 MET A N 1
ATOM 750 C CA . MET A 1 97 ? -4.759 8.169 6.602 1.00 95.12 97 MET A CA 1
ATOM 751 C C . MET A 1 97 ? -4.861 7.451 7.952 1.00 95.12 97 MET A C 1
ATOM 753 O O . MET A 1 97 ? -5.733 7.798 8.752 1.00 95.12 97 MET A O 1
ATOM 757 N N . LEU A 1 98 ? -3.960 6.506 8.240 1.00 93.50 98 LEU A N 1
ATOM 758 C CA . LEU A 1 98 ? -3.843 5.872 9.558 1.00 93.50 98 LEU A CA 1
ATOM 759 C C . LEU A 1 98 ? -3.323 6.844 10.628 1.00 93.50 98 LEU A C 1
ATOM 761 O O . LEU A 1 98 ? -3.810 6.827 11.757 1.00 93.50 98 LEU A O 1
ATOM 765 N N . GLU A 1 99 ? -2.359 7.697 10.283 1.00 94.00 99 GLU A N 1
ATOM 766 C CA . GLU A 1 99 ? -1.849 8.748 11.170 1.00 94.00 99 GLU A CA 1
ATOM 767 C C . GLU A 1 99 ? -2.932 9.789 11.470 1.00 94.00 99 GLU A C 1
ATOM 769 O O . GLU A 1 99 ? -3.143 10.149 12.629 1.00 94.00 99 GLU A O 1
ATOM 774 N N . LEU A 1 100 ? -3.672 10.226 10.445 1.00 92.00 100 LEU A N 1
ATOM 775 C CA . LEU A 1 100 ? -4.812 11.124 10.615 1.00 92.00 100 LEU A CA 1
ATOM 776 C C . LEU A 1 100 ? -5.885 10.501 11.515 1.00 92.00 100 LEU A C 1
ATOM 778 O O . LEU A 1 100 ? -6.407 11.181 12.394 1.00 92.00 100 LEU A O 1
ATOM 782 N N . ASP A 1 101 ? -6.192 9.216 11.320 1.00 87.38 101 ASP A N 1
ATOM 783 C CA . ASP A 1 101 ? -7.086 8.457 12.200 1.00 87.38 101 ASP A CA 1
ATOM 784 C C . ASP A 1 101 ? -6.634 8.525 13.660 1.00 87.38 101 ASP A C 1
ATOM 786 O O . ASP A 1 101 ? -7.401 8.933 14.529 1.00 87.38 101 ASP A O 1
ATOM 790 N N . ALA A 1 102 ? -5.365 8.210 13.925 1.00 87.81 102 ALA A N 1
ATOM 791 C CA . ALA A 1 102 ? -4.814 8.226 15.276 1.00 87.81 102 ALA A CA 1
ATOM 792 C C . ALA A 1 102 ? -4.865 9.622 15.924 1.00 87.81 102 ALA A C 1
ATOM 794 O O . ALA A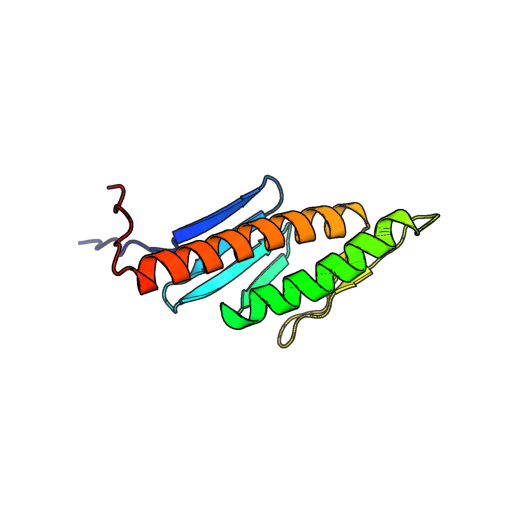 1 102 ? -5.119 9.741 17.124 1.00 87.81 102 ALA A O 1
ATOM 795 N N . ILE A 1 103 ? -4.649 10.684 15.141 1.00 89.62 103 ILE A N 1
ATOM 796 C CA . ILE A 1 103 ? -4.761 12.072 15.609 1.00 89.62 103 ILE A CA 1
ATOM 797 C C . ILE A 1 103 ? -6.210 12.408 15.980 1.00 89.62 103 ILE A C 1
ATOM 799 O O . ILE A 1 103 ? -6.450 12.986 17.042 1.00 89.62 103 ILE A O 1
ATOM 803 N N . LEU A 1 104 ? -7.174 12.052 15.126 1.00 87.94 104 LEU A N 1
ATOM 804 C CA . LEU A 1 104 ? -8.596 12.308 15.366 1.00 87.94 104 LEU A CA 1
ATOM 805 C C . LEU A 1 104 ? -9.103 11.545 16.594 1.00 87.94 104 LEU A C 1
ATOM 807 O O . LEU A 1 104 ? -9.760 12.142 17.451 1.00 87.94 104 LEU A O 1
ATOM 811 N N . ASP A 1 105 ? -8.722 10.274 16.726 1.00 85.38 105 ASP A N 1
ATOM 812 C CA . ASP A 1 105 ? -9.039 9.443 17.888 1.00 85.38 105 ASP A CA 1
ATOM 813 C C . 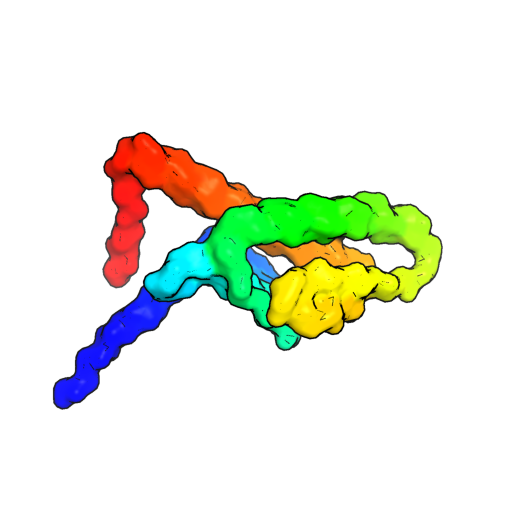ASP A 1 105 ? -8.443 10.035 19.174 1.00 85.38 105 ASP A C 1
ATOM 815 O O . ASP A 1 105 ? -9.143 10.187 20.178 1.00 85.38 105 ASP A O 1
ATOM 819 N N . GLY A 1 106 ? -7.174 10.458 19.140 1.00 85.00 106 GLY A N 1
ATOM 820 C CA . GLY A 1 106 ? -6.509 11.117 20.269 1.00 85.00 106 GLY A CA 1
ATOM 821 C C . GLY A 1 106 ? -7.161 12.444 20.674 1.00 85.00 106 GLY A C 1
ATOM 822 O O . GLY A 1 106 ? -7.155 12.806 21.851 1.00 85.00 106 GLY A O 1
ATOM 823 N N . ALA A 1 107 ? -7.777 13.146 19.722 1.00 88.56 107 ALA A N 1
ATOM 824 C CA . ALA A 1 107 ? -8.539 14.369 19.956 1.00 88.56 107 ALA A CA 1
ATOM 825 C C . ALA A 1 107 ? -10.016 14.120 20.325 1.00 88.56 107 ALA A C 1
ATOM 827 O O . ALA A 1 107 ? -10.754 15.081 20.540 1.00 88.56 107 ALA A O 1
ATOM 828 N N . SER A 1 108 ? -10.462 12.858 20.412 1.00 84.38 108 SER A N 1
ATOM 829 C CA . SER A 1 108 ? -11.875 12.480 20.602 1.00 84.38 108 SER A CA 1
ATOM 830 C C . SER A 1 108 ? -12.816 13.050 19.527 1.00 84.38 108 SER A C 1
ATOM 832 O O . SER A 1 108 ? -13.993 13.308 19.788 1.00 84.38 108 SER A O 1
ATOM 834 N N . ILE A 1 109 ? -12.309 13.257 18.309 1.00 78.88 109 ILE A N 1
ATOM 835 C CA . ILE A 1 109 ? -13.082 13.757 17.172 1.00 78.88 109 ILE A CA 1
ATOM 836 C C . ILE A 1 109 ? -13.627 12.560 16.396 1.00 78.88 109 ILE A C 1
ATOM 838 O O . ILE A 1 109 ? -12.881 11.820 15.763 1.00 78.88 109 ILE A O 1
ATOM 842 N N . SER A 1 110 ? -14.948 12.380 16.417 1.00 73.31 110 SER A N 1
ATOM 843 C CA . SER A 1 110 ? -15.605 11.335 15.625 1.00 73.31 110 SER A CA 1
ATOM 844 C C . SER A 1 110 ? -15.676 11.719 14.148 1.00 73.31 110 SER A C 1
ATOM 846 O O . SER A 1 110 ? -16.015 12.855 13.807 1.00 73.31 110 SER A O 1
ATOM 848 N N . ARG A 1 111 ? -15.409 10.756 13.259 1.00 66.44 111 ARG A N 1
ATOM 849 C CA . ARG A 1 111 ? -15.625 10.935 11.819 1.00 66.44 111 ARG A CA 1
ATOM 850 C C . ARG A 1 111 ? -17.125 11.073 11.515 1.00 66.44 111 ARG A C 1
ATOM 852 O O . ARG A 1 111 ? -17.925 10.333 12.093 1.00 66.44 111 ARG A O 1
ATOM 859 N N . PRO A 1 112 ? -17.526 11.984 10.610 1.00 63.97 112 PRO A N 1
ATOM 860 C CA . PRO A 1 112 ? -18.905 12.044 10.152 1.00 63.97 112 PRO A CA 1
ATOM 861 C C . PRO A 1 112 ? -19.262 10.742 9.430 1.00 63.97 112 PRO A C 1
ATOM 863 O O . PRO A 1 112 ? -18.590 10.349 8.478 1.00 63.97 112 PRO A O 1
ATOM 866 N N . VAL A 1 113 ? -20.325 10.079 9.886 1.00 61.81 113 VAL A N 1
ATOM 867 C CA . VAL A 1 113 ? -20.904 8.929 9.187 1.00 61.81 113 VAL A CA 1
ATOM 868 C C . VAL A 1 113 ? -21.724 9.487 8.029 1.00 61.81 113 VAL A C 1
ATOM 870 O O . VAL A 1 113 ? -22.762 10.112 8.250 1.00 61.81 113 VAL A O 1
ATOM 873 N N . VAL A 1 114 ? -21.227 9.331 6.802 1.00 55.56 114 VAL A N 1
ATOM 874 C CA . VAL A 1 114 ? -22.001 9.666 5.601 1.00 55.56 114 VAL A CA 1
ATOM 875 C C . VAL A 1 114 ? -23.027 8.549 5.406 1.00 55.56 114 VAL A C 1
ATOM 877 O O . VAL A 1 114 ? -22.645 7.392 5.247 1.00 55.56 114 VAL A O 1
ATOM 880 N N . ALA A 1 115 ? -24.306 8.909 5.530 1.00 41.19 115 ALA A N 1
ATOM 881 C CA . ALA A 1 115 ? -25.460 8.018 5.398 1.00 41.19 115 ALA A CA 1
ATOM 882 C C . ALA A 1 115 ? -25.793 7.692 3.936 1.00 41.19 115 ALA A C 1
ATOM 884 O O . ALA A 1 115 ? -25.535 8.559 3.069 1.00 41.19 115 ALA A O 1
#

Foldseek 3Di:
DDPPPPQPFDWLDDDPFWTWTQGPVRWTWTGGHPDIDTGHLVCLVVQLVVLVVVLVCLVVDPDFDWDWDDDPPDDIDIDTNVSSVVVNVNSVSNNVSSVVVVVCVVVVHDDDDDD

Secondary structure (DSSP, 8-state):
---------EEEEEETTEEEEE-TTS-EEEEETTEEEEE-TTTHHHHHHHHHHHHHHHTT-SS---EEE--TTS--EEE-HHHHHHHHHHHHHHHHHHHHHHHHHHTT-PPP---

pLDDT: mean 87.16, std 15.0, range [35.75, 97.94]

Radius of gyration: 16.05 Å; chains: 1; bounding box: 56×29×38 Å